Protein AF-A0A8J1JRG3-F1 (afdb_monomer_lite)

pLDDT: mean 83.7, std 11.76, range [31.86, 94.88]

InterPro domains:
  IPR057106 NXPE, C-terminal [PF24536] (123-170)

Sequence (175 aa):
MEQVCFFGYFDGTNETMECNVELAGSDICEYPDPQTGESWFCKKPKQIPCNAYKGHSSGPTRNVLTPEEASLLDTSVKEKPISSKVEAFMVLPPKNNNTDYRGICSSGLPIPEPSGFYYQDLWQSRVCRNRAFPTPPDVTDCLSGKVIYMFGDSTTHQWWDFLLSFIPRNENLGD

Foldseek 3Di:
DWFWWKWWDFPPDPDIWTKDLDDDDPQKAWDQDPPPRGIIITHHDPPGDSVRTDDMDIDDIDDPDDPVRVVCVDPVNPVDDDPDPPDDDDPDDPPDDDDPPFAADDPPWDQDVPQFDDDPNDTGGPRHDYDDDPALVSVCVVCPPHDDDFDDGVVSVVVVVVNPVRHDDPPPPDD

Structure (mmCIF, N/CA/C/O backbone):
data_AF-A0A8J1JRG3-F1
#
_entry.id   AF-A0A8J1JRG3-F1
#
loop_
_atom_site.group_PDB
_atom_site.id
_atom_site.type_symbol
_atom_site.label_atom_id
_atom_site.label_alt_id
_atom_site.label_comp_id
_atom_site.label_asym_id
_atom_site.label_entity_id
_atom_site.label_seq_id
_atom_site.pdbx_PDB_ins_code
_atom_site.Cartn_x
_atom_site.Cartn_y
_atom_site.Cartn_z
_atom_site.occupancy
_atom_site.B_iso_or_equiv
_atom_site.auth_seq_id
_atom_site.auth_comp_id
_atom_site.auth_asym_id
_atom_site.auth_atom_id
_atom_site.pdbx_PDB_model_num
ATOM 1 N N . MET A 1 1 ? 6.234 8.545 8.938 1.00 61.53 1 MET A N 1
ATOM 2 C CA . MET A 1 1 ? 5.728 7.167 8.822 1.00 61.53 1 MET A CA 1
ATOM 3 C C . MET A 1 1 ? 4.328 7.196 9.368 1.00 61.53 1 MET A C 1
ATOM 5 O O . MET A 1 1 ? 4.126 7.710 10.464 1.00 61.53 1 MET A O 1
ATOM 9 N N . GLU A 1 2 ? 3.377 6.751 8.563 1.00 69.94 2 GLU A N 1
ATOM 10 C CA . GLU A 1 2 ? 1.963 6.814 8.903 1.00 69.94 2 GLU A CA 1
ATOM 11 C C . GLU A 1 2 ? 1.479 5.430 9.313 1.00 69.94 2 GLU A C 1
ATOM 13 O O . GLU A 1 2 ? 1.733 4.438 8.625 1.00 69.94 2 GLU A O 1
ATOM 18 N N . GLN A 1 3 ? 0.802 5.367 10.454 1.00 75.50 3 GLN A N 1
ATOM 19 C CA . GLN A 1 3 ? 0.083 4.178 10.878 1.00 75.50 3 GLN A CA 1
ATOM 20 C C . GLN A 1 3 ? -1.407 4.412 10.657 1.00 75.50 3 GLN A C 1
ATOM 22 O O . GLN A 1 3 ? -1.953 5.425 11.099 1.00 75.50 3 GLN A O 1
ATOM 27 N N . VAL A 1 4 ? -2.061 3.466 9.986 1.00 76.06 4 VAL A N 1
ATOM 28 C CA . VAL A 1 4 ? -3.520 3.448 9.867 1.00 76.06 4 VAL A CA 1
ATOM 29 C C . VAL A 1 4 ? -4.094 3.035 11.219 1.00 76.06 4 VAL A C 1
ATOM 31 O O . VAL A 1 4 ? -3.739 1.985 11.756 1.00 76.06 4 VAL A O 1
ATOM 34 N N . CYS A 1 5 ? -4.962 3.868 11.787 1.00 80.50 5 CYS A N 1
ATOM 35 C CA . CYS A 1 5 ? -5.742 3.494 12.961 1.00 80.50 5 CYS A CA 1
ATOM 36 C C . CYS A 1 5 ? -7.037 2.820 12.525 1.00 80.50 5 CYS A C 1
ATOM 38 O O . CYS A 1 5 ? -7.607 3.203 11.510 1.00 80.50 5 CYS A O 1
ATOM 40 N N . PHE A 1 6 ? -7.545 1.879 13.315 1.00 88.44 6 PHE A N 1
ATOM 41 C CA . PHE A 1 6 ? -8.861 1.290 13.087 1.00 88.44 6 PHE A CA 1
ATOM 42 C C . PHE A 1 6 ? -9.803 1.631 14.235 1.00 88.44 6 PHE A C 1
ATOM 44 O O . PHE A 1 6 ? -9.386 1.732 15.393 1.00 88.44 6 PHE A O 1
ATOM 51 N N . PHE A 1 7 ? -11.082 1.799 13.912 1.00 90.94 7 PHE A N 1
ATOM 52 C CA . PHE A 1 7 ? -12.130 2.050 14.893 1.00 90.94 7 PHE A CA 1
ATOM 53 C C . PHE A 1 7 ? -13.215 0.986 14.822 1.00 90.94 7 PHE A C 1
ATOM 55 O O . PHE A 1 7 ? -13.728 0.682 13.749 1.00 90.94 7 PHE A O 1
ATOM 62 N N . GLY A 1 8 ? -13.563 0.434 15.979 1.00 92.06 8 GLY A N 1
ATOM 63 C CA . GLY A 1 8 ? -14.634 -0.530 16.173 1.00 92.06 8 GLY A CA 1
ATOM 64 C C . GLY A 1 8 ? -15.946 0.135 16.558 1.00 92.06 8 GLY A C 1
ATOM 65 O O . GLY A 1 8 ? -15.971 1.140 17.278 1.00 92.06 8 GLY A O 1
ATOM 66 N N . TYR A 1 9 ? -17.030 -0.486 16.109 1.00 93.94 9 TYR A N 1
ATOM 67 C CA . TYR A 1 9 ? -18.408 -0.081 16.347 1.00 93.94 9 TYR A CA 1
ATOM 68 C C . TYR A 1 9 ? -19.133 -1.151 17.155 1.00 93.94 9 TYR A C 1
ATOM 70 O O . TYR A 1 9 ? -18.941 -2.348 16.929 1.00 93.94 9 TYR A O 1
ATOM 78 N N . PHE A 1 10 ? -19.982 -0.708 18.077 1.00 94.12 10 PHE A N 1
ATOM 79 C CA . PHE A 1 10 ? -20.672 -1.576 19.022 1.00 94.12 10 PHE A CA 1
ATOM 80 C C . PHE A 1 10 ? -22.155 -1.215 19.073 1.00 94.12 10 PHE A C 1
ATOM 82 O O . PHE A 1 10 ? -22.507 -0.038 19.147 1.00 94.12 10 PHE A O 1
ATOM 89 N N . ASP A 1 11 ? -23.027 -2.216 19.053 1.00 94.12 11 ASP A N 1
ATOM 90 C CA . ASP A 1 11 ? -24.464 -2.013 19.190 1.00 94.12 11 ASP A CA 1
ATOM 91 C C . ASP A 1 11 ? -24.809 -1.454 20.580 1.00 94.12 11 ASP A C 1
ATOM 93 O O . ASP A 1 11 ? -24.248 -1.847 21.605 1.00 94.12 11 ASP A O 1
ATOM 97 N N . GLY A 1 12 ? -25.757 -0.514 20.618 1.00 90.31 12 GLY A N 1
ATOM 98 C CA . GLY A 1 12 ? -26.196 0.138 21.856 1.00 90.31 12 GLY A CA 1
ATOM 99 C C . GLY A 1 12 ? -25.360 1.349 22.284 1.00 90.31 12 GLY A C 1
ATOM 100 O O . GLY A 1 12 ? -25.649 1.934 23.327 1.00 90.31 12 GLY A O 1
ATOM 101 N N . THR A 1 13 ? -24.368 1.769 21.493 1.00 89.69 13 THR A N 1
ATOM 102 C CA . THR A 1 13 ? -23.628 3.019 21.712 1.00 89.69 13 THR A CA 1
ATOM 103 C C . THR A 1 13 ? -23.250 3.700 20.396 1.00 89.69 13 THR A C 1
ATOM 105 O O . THR A 1 13 ? -23.125 3.057 19.360 1.00 89.69 13 THR A O 1
ATOM 108 N N . ASN A 1 14 ? -23.040 5.016 20.455 1.00 88.50 14 ASN A N 1
ATOM 109 C CA . ASN A 1 14 ? -22.427 5.79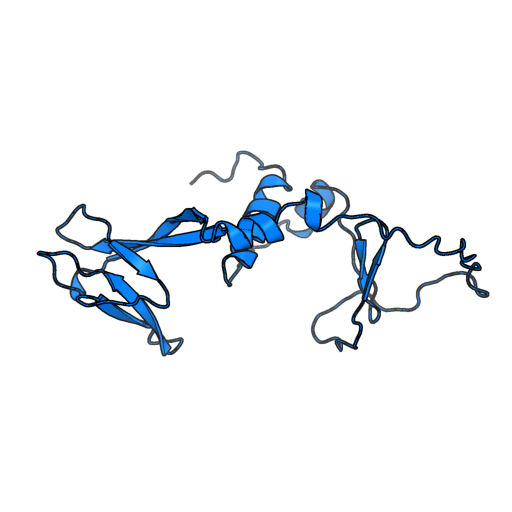0 19.370 1.00 88.50 14 ASN A CA 1
ATOM 110 C C . ASN A 1 14 ? -20.921 6.011 19.602 1.00 88.50 14 ASN A C 1
ATOM 112 O O . ASN A 1 14 ? -20.273 6.721 18.836 1.00 88.50 14 ASN A O 1
ATOM 116 N N . GLU A 1 15 ? -20.365 5.455 20.681 1.00 88.75 15 GLU A N 1
ATOM 117 C CA . GLU A 1 15 ? -18.932 5.505 20.951 1.00 88.75 15 GLU A CA 1
ATOM 118 C C . GLU A 1 15 ? -18.158 4.62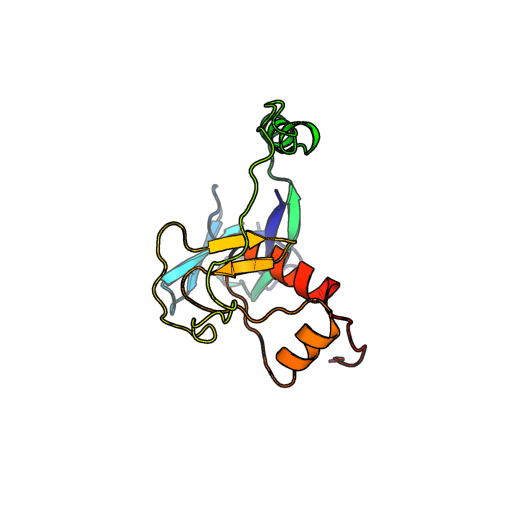8 19.959 1.00 88.75 15 GLU A C 1
ATOM 120 O O . GLU A 1 15 ? -18.502 3.470 19.718 1.00 88.75 15 GLU A O 1
ATOM 125 N N . THR A 1 16 ? -17.066 5.170 19.428 1.00 90.25 16 THR A N 1
ATOM 126 C CA . THR A 1 16 ? -16.099 4.438 18.605 1.00 90.25 16 THR A CA 1
ATOM 127 C C . THR A 1 16 ? -14.868 4.108 19.431 1.00 90.25 16 THR A C 1
ATOM 129 O O . THR A 1 16 ? -14.287 5.001 20.054 1.00 90.25 16 THR A O 1
ATOM 132 N N . MET A 1 17 ? -14.438 2.850 19.405 1.00 91.56 17 MET A N 1
ATOM 133 C CA . MET A 1 17 ? -13.263 2.402 20.156 1.00 91.56 17 MET A CA 1
ATOM 134 C C . MET A 1 17 ? -12.100 2.110 19.229 1.00 91.56 17 MET A C 1
ATOM 136 O O . MET A 1 17 ? -12.285 1.598 18.135 1.00 91.56 17 MET A O 1
ATOM 140 N N . GLU A 1 18 ? -10.890 2.419 19.674 1.00 90.81 18 GLU A N 1
ATOM 141 C CA . GLU A 1 18 ? -9.680 2.069 18.936 1.00 90.81 18 GLU A CA 1
ATOM 142 C C . GLU A 1 18 ? -9.504 0.549 18.881 1.00 90.81 18 GLU A C 1
ATOM 144 O O . GLU A 1 18 ? -9.630 -0.131 19.906 1.00 90.81 18 GLU A O 1
ATOM 149 N N . CYS A 1 19 ? -9.207 0.047 17.687 1.00 90.25 19 CYS A N 1
ATOM 150 C CA . CYS A 1 19 ? -8.942 -1.354 17.409 1.00 90.25 19 CYS A CA 1
ATOM 151 C C . CYS A 1 19 ? -7.626 -1.533 16.650 1.00 90.25 19 CYS A C 1
ATOM 153 O O . CYS A 1 19 ? -7.183 -0.620 15.949 1.00 90.25 19 CYS A O 1
ATOM 155 N N . ASN A 1 20 ? -7.006 -2.703 16.788 1.00 86.50 20 ASN A N 1
ATOM 156 C CA . ASN A 1 20 ? -5.805 -3.085 16.053 1.00 86.50 20 ASN A CA 1
ATOM 157 C C . ASN A 1 20 ? -5.548 -4.603 16.144 1.00 86.50 20 ASN A C 1
ATOM 159 O O . ASN A 1 20 ? -6.197 -5.299 16.926 1.00 86.50 20 ASN A O 1
ATOM 163 N N . VAL A 1 21 ? -4.557 -5.091 15.394 1.00 80.44 21 VAL A N 1
ATOM 164 C CA . VAL A 1 21 ? -4.039 -6.472 15.499 1.00 80.44 21 VAL A CA 1
ATOM 165 C C . VAL A 1 21 ? -3.317 -6.700 16.830 1.00 80.44 21 VAL A C 1
ATOM 167 O O . VAL A 1 21 ? -3.291 -7.810 17.343 1.00 80.44 21 VAL A O 1
ATOM 170 N N . GLU A 1 22 ? -2.762 -5.643 17.426 1.00 79.62 22 GLU A N 1
ATOM 171 C CA . GLU A 1 22 ? -2.171 -5.694 18.760 1.00 79.62 22 GLU A CA 1
ATOM 172 C C . GLU A 1 22 ? -2.490 -4.406 19.528 1.00 79.62 22 GLU A C 1
ATOM 174 O O . GLU A 1 22 ? -2.285 -3.293 19.036 1.00 79.62 22 GLU A O 1
ATOM 179 N N . LEU A 1 23 ? -3.015 -4.549 20.745 1.00 80.69 23 LEU A N 1
ATOM 180 C CA . LEU A 1 23 ? -3.282 -3.440 21.657 1.00 80.69 23 LEU A CA 1
ATOM 181 C C . LEU A 1 23 ? -2.749 -3.789 23.046 1.00 80.69 23 LEU A C 1
ATOM 183 O O . LEU A 1 23 ? -3.088 -4.825 23.608 1.00 80.69 23 LEU A O 1
ATOM 187 N N . ALA A 1 24 ? -1.948 -2.893 23.624 1.00 73.94 24 ALA A N 1
ATOM 188 C CA . ALA A 1 24 ? -1.484 -3.014 25.002 1.00 73.94 24 ALA A CA 1
ATOM 189 C C . ALA A 1 24 ? -2.443 -2.293 25.968 1.00 73.94 24 ALA A C 1
ATOM 191 O O . ALA A 1 24 ? -2.838 -1.151 25.714 1.00 73.94 24 ALA A O 1
ATOM 192 N N . GLY A 1 25 ? -2.791 -2.925 27.095 1.00 75.81 25 GLY A N 1
ATOM 193 C CA . GLY A 1 25 ? -3.585 -2.299 28.162 1.00 75.81 25 GLY A CA 1
ATOM 194 C C . GLY A 1 25 ? -4.524 -3.248 28.912 1.00 75.81 25 GLY A C 1
ATOM 195 O O . GLY A 1 25 ? -4.532 -4.454 28.684 1.00 75.81 25 GLY A O 1
ATOM 196 N N . SER A 1 26 ? -5.319 -2.679 29.823 1.00 75.94 26 SER A N 1
ATOM 197 C CA . SER A 1 26 ? -6.465 -3.333 30.469 1.00 75.94 26 SER A CA 1
ATOM 198 C C . SER A 1 26 ? -7.764 -3.019 29.713 1.00 75.94 26 SER A C 1
ATOM 200 O O . SER A 1 26 ? -7.828 -2.024 28.995 1.00 75.94 26 SER A O 1
ATOM 202 N N . ASP A 1 27 ? -8.807 -3.837 29.894 1.00 89.31 27 ASP A N 1
ATOM 203 C CA . ASP A 1 27 ? -10.131 -3.663 29.265 1.00 89.31 27 ASP A CA 1
ATOM 204 C C . ASP A 1 27 ? -10.120 -3.715 27.726 1.00 89.31 27 ASP A C 1
ATOM 206 O O . ASP A 1 27 ? -10.607 -2.819 27.033 1.00 89.31 27 ASP A O 1
ATOM 210 N N . ILE A 1 28 ? -9.579 -4.809 27.188 1.00 93.12 28 ILE A N 1
ATOM 211 C CA . ILE A 1 28 ? -9.550 -5.101 25.753 1.00 93.12 28 ILE A CA 1
ATOM 212 C C . ILE A 1 28 ? -10.524 -6.241 25.450 1.00 93.12 28 ILE A C 1
ATOM 214 O O . ILE A 1 28 ? -10.619 -7.219 26.191 1.00 93.12 28 ILE A O 1
ATOM 218 N N . CYS A 1 29 ? -11.260 -6.091 24.358 1.00 93.00 29 CYS A N 1
ATOM 219 C CA . CYS A 1 29 ? -12.056 -7.139 23.748 1.00 93.00 29 CYS A CA 1
ATOM 220 C C . CYS A 1 29 ? -11.244 -7.820 22.645 1.00 93.00 29 CYS A C 1
ATOM 222 O O . CYS A 1 29 ? -10.672 -7.129 21.802 1.00 93.00 29 CYS A O 1
ATOM 224 N N . GLU A 1 30 ? -11.240 -9.149 22.640 1.00 93.88 30 GLU A N 1
ATOM 225 C CA . GLU A 1 30 ? -10.588 -9.977 21.626 1.00 93.88 30 GLU A CA 1
ATOM 226 C C . GLU A 1 30 ? -11.639 -10.663 20.746 1.00 93.88 30 GLU A C 1
ATOM 228 O O . GLU A 1 30 ? -12.619 -11.218 21.251 1.00 93.88 30 GLU A O 1
ATOM 233 N N . TYR A 1 31 ? -11.418 -10.624 19.434 1.00 92.12 31 TYR A N 1
ATOM 234 C CA . TYR A 1 31 ? -12.270 -11.222 18.412 1.00 92.12 31 TYR A CA 1
ATOM 235 C C . TYR A 1 31 ? -11.412 -12.113 17.509 1.00 92.12 31 TYR A C 1
ATOM 237 O O . TYR A 1 31 ? -10.820 -11.613 16.551 1.00 92.12 31 TYR A O 1
ATOM 245 N N . PRO A 1 32 ? -11.307 -13.414 17.817 1.00 91.12 32 PRO A N 1
ATOM 246 C CA . PRO A 1 32 ? -10.567 -14.347 16.982 1.00 91.12 32 PRO A CA 1
ATOM 247 C C . PRO A 1 32 ? -11.318 -14.598 15.672 1.00 91.12 32 PRO A C 1
ATOM 249 O O . PRO A 1 32 ? -12.518 -14.887 15.685 1.00 91.12 32 PRO A O 1
ATOM 252 N N . ASP A 1 33 ? -10.610 -14.523 14.550 1.00 87.25 33 ASP A N 1
ATOM 253 C CA . ASP A 1 33 ? -11.090 -14.964 13.247 1.00 87.25 33 ASP A CA 1
ATOM 254 C C . ASP A 1 33 ? -11.000 -16.501 13.176 1.00 87.25 33 ASP A C 1
ATOM 256 O O . ASP A 1 33 ? -9.900 -17.065 13.203 1.00 87.25 33 ASP A O 1
ATOM 260 N N . PRO A 1 34 ? -12.134 -17.220 13.064 1.00 89.12 34 PRO A N 1
ATOM 261 C CA . PRO A 1 34 ? -12.131 -18.679 13.014 1.00 89.12 34 PRO A CA 1
ATOM 262 C C . PRO A 1 34 ? -11.430 -19.270 11.782 1.00 89.12 34 PRO A C 1
ATOM 264 O O . PRO A 1 34 ? -11.109 -20.458 11.793 1.00 89.12 34 PRO A O 1
ATOM 267 N N . GLN A 1 35 ? -11.253 -18.498 10.706 1.00 88.94 35 GLN A N 1
ATOM 268 C CA . GLN A 1 35 ? -10.654 -18.967 9.456 1.00 88.94 35 GLN A CA 1
ATOM 269 C C . GLN A 1 35 ? -9.139 -18.800 9.437 1.00 88.94 35 GLN A C 1
ATOM 271 O O . GLN A 1 35 ? -8.435 -19.721 9.024 1.00 88.94 35 GLN A O 1
ATOM 276 N N . THR A 1 36 ? -8.639 -17.639 9.863 1.00 88.12 36 THR A N 1
ATOM 277 C CA . THR A 1 36 ? -7.198 -17.342 9.836 1.00 88.12 36 THR A CA 1
ATOM 278 C C . THR A 1 36 ? -6.505 -17.708 11.147 1.00 88.12 36 THR A C 1
ATOM 280 O O . THR A 1 36 ? -5.303 -17.964 11.150 1.00 88.12 36 THR A O 1
ATOM 283 N N . GLY A 1 37 ? -7.254 -17.774 12.254 1.00 87.12 37 GLY A N 1
ATOM 284 C CA . GLY A 1 37 ? -6.709 -17.910 13.605 1.00 87.12 37 GLY A CA 1
ATOM 285 C C . GLY A 1 37 ? -6.095 -16.617 14.147 1.00 87.12 37 GLY A C 1
ATOM 286 O O . GLY A 1 37 ? -5.540 -16.629 15.245 1.00 87.12 37 GLY A O 1
ATOM 287 N N . GLU A 1 38 ? -6.175 -15.516 13.399 1.00 86.75 38 GLU A N 1
ATOM 288 C CA . GLU A 1 38 ? -5.713 -14.201 13.837 1.00 86.75 38 GLU A CA 1
ATOM 289 C C . GLU A 1 38 ? -6.750 -13.560 14.762 1.00 86.75 38 GLU A C 1
ATOM 291 O O . GLU A 1 38 ? -7.953 -13.694 14.551 1.00 86.75 38 GLU A O 1
ATOM 296 N N . SER A 1 39 ? -6.292 -12.840 15.784 1.00 90.00 39 SER A N 1
ATOM 297 C CA . SER A 1 39 ? -7.176 -12.125 16.706 1.00 90.00 39 SER A CA 1
ATOM 298 C C . SER A 1 39 ? -7.182 -10.633 16.414 1.00 90.00 39 SER A C 1
ATOM 300 O O . SER A 1 39 ? -6.136 -10.000 16.278 1.00 90.00 39 SER A O 1
ATOM 302 N N . TRP A 1 40 ? -8.381 -10.060 16.366 1.00 89.81 40 TRP A N 1
ATOM 303 C CA . TRP A 1 40 ? -8.586 -8.620 16.321 1.00 89.81 40 TRP A CA 1
ATOM 304 C C . TRP A 1 40 ? -8.891 -8.087 17.716 1.00 89.81 40 TRP A C 1
ATOM 306 O O . TRP A 1 40 ? -9.700 -8.664 18.445 1.00 89.81 40 TRP A O 1
ATOM 316 N N . PHE A 1 41 ? -8.294 -6.960 18.087 1.00 93.19 41 PHE A N 1
ATOM 317 C CA . PHE A 1 41 ? -8.440 -6.396 19.423 1.00 93.19 41 PHE A CA 1
ATOM 318 C C . PHE A 1 41 ? -9.065 -5.013 19.360 1.00 93.19 41 PHE A C 1
ATOM 320 O O . PHE A 1 41 ? -8.710 -4.198 18.513 1.00 93.19 41 PHE A O 1
ATOM 327 N N . CYS A 1 42 ? -9.963 -4.716 20.295 1.00 93.56 42 CYS A N 1
ATOM 328 C CA . CYS A 1 42 ? -10.554 -3.390 20.458 1.00 93.56 42 CYS A CA 1
ATOM 329 C C . CYS A 1 42 ? -10.593 -2.984 21.926 1.00 93.56 42 CYS A C 1
ATOM 331 O O . CYS A 1 42 ? -10.872 -3.812 22.793 1.00 93.56 42 CYS A O 1
ATOM 333 N N . LYS A 1 43 ? -10.410 -1.694 22.217 1.00 93.31 43 LYS A N 1
ATOM 334 C CA . LYS A 1 43 ? -10.713 -1.158 23.552 1.00 93.31 43 LYS A CA 1
ATOM 335 C C . LYS A 1 43 ? -12.188 -1.397 23.884 1.00 93.31 43 LYS A C 1
ATOM 337 O O . LYS A 1 43 ? -13.061 -1.209 23.037 1.00 93.31 43 LYS A O 1
ATOM 342 N N . LYS A 1 44 ? -12.469 -1.818 25.115 1.00 91.94 44 LYS A N 1
ATOM 343 C CA . LYS A 1 44 ? -13.831 -2.091 25.574 1.00 91.94 44 LYS A CA 1
ATOM 344 C C . LYS A 1 44 ? -14.568 -0.780 25.894 1.00 91.94 44 LYS A C 1
ATOM 346 O O . LYS A 1 44 ? -14.058 0.018 26.685 1.00 91.94 44 LYS A O 1
ATOM 351 N N . PRO A 1 45 ? -15.786 -0.562 25.366 1.00 91.44 45 PRO A N 1
ATOM 352 C CA . PRO A 1 45 ? -16.623 0.549 25.805 1.00 91.44 45 PRO A CA 1
ATOM 353 C C . PRO A 1 45 ? -17.012 0.427 27.281 1.00 91.44 45 PRO A C 1
ATOM 355 O O . PRO A 1 45 ? -17.272 -0.666 27.782 1.00 91.44 45 PRO A O 1
ATOM 358 N N . LYS A 1 46 ? -17.128 1.558 27.988 1.00 88.56 46 LYS A N 1
ATOM 359 C CA . LYS A 1 46 ? -17.333 1.563 29.452 1.00 88.56 46 LYS A CA 1
ATOM 360 C C . LYS A 1 46 ? -18.587 0.814 29.907 1.00 88.56 46 LYS A C 1
ATOM 362 O O . LYS A 1 46 ? -18.589 0.234 30.988 1.00 88.56 46 LYS A O 1
ATOM 367 N N . GLN A 1 47 ? -19.657 0.871 29.117 1.00 88.44 47 GLN A N 1
ATOM 368 C CA . GLN A 1 47 ? -20.982 0.374 29.508 1.00 88.44 47 GLN A CA 1
ATOM 369 C C . GLN A 1 47 ? -21.505 -0.748 28.607 1.00 88.44 47 GLN A C 1
ATOM 371 O O . GLN A 1 47 ? -22.563 -1.304 28.887 1.00 88.44 47 GLN A O 1
ATOM 376 N N . ILE A 1 48 ? -20.778 -1.094 27.542 1.00 93.19 48 ILE A N 1
ATOM 377 C CA . ILE A 1 48 ? -21.226 -2.058 26.536 1.00 93.19 48 ILE A CA 1
ATOM 378 C C . ILE A 1 48 ? -20.334 -3.307 26.593 1.00 93.19 48 ILE A C 1
ATOM 380 O O . ILE A 1 48 ? -19.108 -3.188 26.675 1.00 93.19 48 ILE A O 1
ATOM 384 N N . PRO A 1 49 ? -20.916 -4.519 26.587 1.00 93.81 49 PRO A N 1
ATOM 385 C CA . PRO A 1 49 ? -20.141 -5.754 26.553 1.00 93.81 49 PRO A CA 1
ATOM 386 C C . PRO A 1 49 ? -19.469 -5.974 25.187 1.00 93.81 49 PRO A C 1
ATOM 388 O O . PRO A 1 49 ? -19.959 -5.528 24.154 1.00 93.81 49 PRO A O 1
ATOM 391 N N . CYS A 1 50 ? -18.361 -6.722 25.170 1.00 93.69 50 CYS A N 1
ATOM 392 C CA . CYS A 1 50 ? -17.594 -6.996 23.947 1.00 93.69 50 CYS A CA 1
ATOM 393 C C . CYS A 1 50 ? -18.410 -7.711 22.857 1.00 93.69 50 CYS A C 1
ATOM 395 O O . CYS A 1 50 ? -18.207 -7.484 21.674 1.00 93.69 50 CYS A O 1
ATOM 397 N N . ASN A 1 51 ? -19.380 -8.547 23.232 1.00 94.19 51 ASN A N 1
ATOM 398 C CA . ASN A 1 51 ? -20.218 -9.259 22.263 1.00 94.19 51 ASN A CA 1
ATOM 399 C C . ASN A 1 51 ? -21.179 -8.350 21.474 1.00 94.19 51 ASN A C 1
ATOM 401 O O . ASN A 1 51 ? -21.800 -8.828 20.533 1.00 94.19 51 ASN A O 1
ATOM 405 N N . ALA A 1 52 ? -21.300 -7.067 21.832 1.00 94.88 52 ALA A N 1
ATOM 406 C CA . ALA A 1 52 ? -22.036 -6.081 21.044 1.00 94.88 52 ALA A CA 1
ATOM 407 C C . ALA A 1 52 ? -21.242 -5.583 19.823 1.00 94.88 52 ALA A C 1
ATOM 409 O O . ALA A 1 52 ? -21.686 -4.670 19.134 1.00 94.88 52 ALA A O 1
ATOM 410 N N . TYR A 1 53 ? -20.047 -6.119 19.578 1.00 93.31 53 TYR A N 1
ATOM 411 C CA . TYR A 1 53 ? -19.225 -5.757 18.435 1.00 93.31 53 TYR A CA 1
ATOM 412 C C . TYR A 1 53 ? -19.948 -5.984 17.106 1.00 93.31 53 TYR A C 1
ATOM 414 O O . TYR A 1 53 ? -20.421 -7.081 16.815 1.00 93.31 53 TYR A O 1
ATOM 422 N N . LYS A 1 54 ? -19.985 -4.938 16.283 1.00 93.62 54 LYS A N 1
ATOM 423 C CA . LYS A 1 54 ? -20.629 -4.943 14.967 1.00 93.62 54 LYS A CA 1
ATOM 424 C C . LYS A 1 54 ? -19.623 -5.044 13.824 1.00 93.62 54 LYS A C 1
ATOM 426 O O . LYS A 1 54 ? -19.948 -5.546 12.752 1.00 93.62 54 LYS A O 1
ATOM 431 N N . GLY A 1 55 ? -18.420 -4.525 14.034 1.00 90.31 55 GLY A N 1
ATOM 432 C CA . GLY A 1 55 ? -17.388 -4.441 13.010 1.00 90.31 55 GLY A CA 1
ATOM 433 C C . GLY A 1 55 ? -16.425 -3.294 13.274 1.00 90.31 55 GLY A C 1
ATOM 434 O O . GLY A 1 55 ? -16.480 -2.635 14.314 1.00 90.31 55 GLY A O 1
ATOM 435 N N . HIS A 1 56 ? -15.543 -3.046 12.315 1.00 90.88 56 HIS A N 1
ATOM 436 C CA . HIS A 1 56 ? -14.575 -1.961 12.360 1.00 90.88 56 HIS A CA 1
ATOM 437 C C . HIS A 1 56 ? -14.417 -1.315 10.983 1.00 90.88 56 HIS A C 1
ATOM 439 O O . HIS A 1 56 ? -14.840 -1.868 9.970 1.00 90.88 56 HIS A O 1
ATOM 445 N N . SER A 1 57 ? -13.800 -0.143 10.950 1.00 87.06 57 SER A N 1
ATOM 446 C CA . SER A 1 57 ? -13.366 0.521 9.723 1.00 87.06 57 SER A CA 1
ATOM 447 C C . SER A 1 57 ? -12.004 1.180 9.931 1.00 87.06 57 SER A C 1
ATOM 449 O O . SER A 1 57 ? -11.532 1.326 11.068 1.00 87.06 57 SER A O 1
ATOM 451 N N . SER A 1 58 ? -11.362 1.568 8.830 1.00 83.25 58 SER A N 1
ATOM 452 C CA . SER A 1 58 ? -10.187 2.426 8.891 1.00 83.25 58 SER A CA 1
ATOM 453 C C . SER A 1 58 ? -10.571 3.823 9.389 1.00 83.25 58 SER A C 1
ATOM 455 O O . SER A 1 58 ? -11.578 4.417 9.004 1.00 83.25 58 SER A O 1
ATOM 457 N N . GLY A 1 59 ? -9.748 4.337 10.290 1.00 78.69 59 GLY A N 1
ATOM 458 C CA . GLY A 1 59 ? -9.758 5.703 10.784 1.00 78.69 59 GLY A CA 1
ATOM 459 C C . GLY A 1 59 ? -8.658 6.549 10.129 1.00 78.69 59 GLY A C 1
ATOM 460 O O . GLY A 1 59 ? -8.073 6.152 9.121 1.00 78.69 59 GLY A O 1
ATOM 461 N N . PRO A 1 60 ? -8.351 7.728 10.697 1.00 75.50 60 PRO A N 1
ATOM 462 C CA . PRO A 1 60 ? -7.303 8.596 10.191 1.00 75.50 60 PRO A CA 1
ATOM 463 C C . PRO A 1 60 ? -5.925 7.968 10.406 1.00 75.50 60 PRO A C 1
ATOM 465 O O . PRO A 1 60 ? -5.711 7.196 11.349 1.00 75.50 60 PRO A O 1
ATOM 468 N N . THR A 1 61 ? -4.972 8.355 9.563 1.00 76.81 61 THR A N 1
ATOM 469 C CA . THR A 1 61 ? -3.567 8.037 9.790 1.00 76.81 61 THR A CA 1
ATOM 470 C C . THR A 1 61 ? -3.015 8.867 10.946 1.00 76.81 61 THR A C 1
ATOM 472 O O . THR A 1 61 ? -3.388 10.025 11.161 1.00 76.81 61 THR A O 1
ATOM 475 N N . ARG A 1 62 ? -2.129 8.264 11.739 1.00 76.88 62 A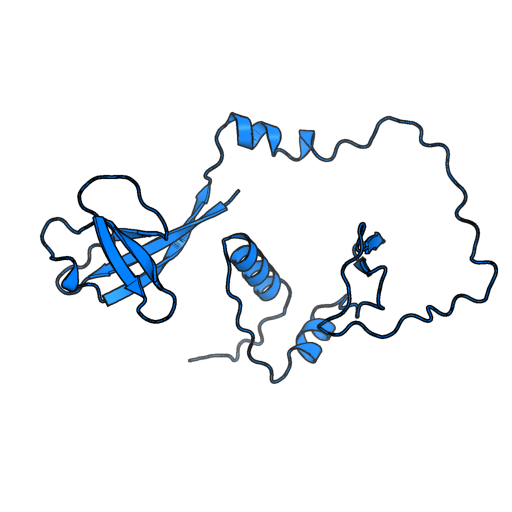RG A N 1
ATOM 476 C CA . ARG A 1 62 ? -1.370 8.960 12.783 1.00 76.88 62 ARG A CA 1
ATOM 477 C C . ARG A 1 62 ? 0.110 8.924 12.447 1.00 76.88 62 ARG A C 1
ATOM 479 O O . ARG A 1 62 ? 0.629 7.903 11.992 1.00 76.88 62 ARG A O 1
ATOM 486 N N . ASN A 1 63 ? 0.790 10.039 12.703 1.00 80.00 63 ASN A N 1
ATOM 487 C CA . ASN A 1 63 ? 2.242 10.063 12.679 1.00 80.00 63 ASN A CA 1
ATOM 488 C C . ASN A 1 63 ? 2.752 9.419 13.968 1.00 80.00 63 ASN A C 1
ATOM 490 O O . ASN A 1 63 ? 2.463 9.903 15.062 1.00 80.00 63 ASN A O 1
ATOM 494 N N . VAL A 1 64 ? 3.473 8.315 13.817 1.00 81.69 64 VAL A N 1
ATOM 495 C CA . VAL A 1 64 ? 3.998 7.520 14.935 1.00 81.69 64 VAL A CA 1
ATOM 496 C C . VAL A 1 64 ? 5.486 7.736 15.165 1.00 81.69 64 VAL A C 1
ATOM 498 O O . VAL A 1 64 ? 6.057 7.113 16.051 1.00 81.69 64 VAL A O 1
ATOM 501 N N . LEU A 1 65 ? 6.105 8.619 14.379 1.00 85.50 65 LEU A N 1
ATOM 502 C CA . LEU A 1 65 ? 7.524 8.907 14.508 1.00 85.50 65 LEU A CA 1
ATOM 503 C C . LEU A 1 65 ? 7.814 9.686 15.786 1.00 85.50 65 LEU A C 1
ATOM 505 O O . LEU A 1 65 ? 7.164 10.698 16.072 1.00 85.50 65 LEU A O 1
ATOM 509 N N . THR A 1 66 ? 8.858 9.273 16.498 1.00 89.31 66 THR A N 1
ATOM 510 C CA . THR A 1 66 ? 9.476 10.126 17.513 1.00 89.31 66 THR A CA 1
ATOM 511 C C . THR A 1 66 ? 10.144 11.341 16.856 1.00 89.31 66 THR A C 1
ATOM 513 O O . THR A 1 66 ? 10.436 11.321 15.654 1.00 89.31 66 THR A O 1
ATOM 516 N N . PRO A 1 67 ? 10.421 12.422 17.607 1.00 89.50 67 PRO A N 1
ATOM 517 C CA . PRO A 1 67 ? 11.180 13.556 17.079 1.00 89.50 67 PRO A CA 1
ATOM 518 C C . PRO A 1 67 ? 12.540 13.149 16.491 1.00 89.50 67 PRO A C 1
ATOM 520 O O . PRO A 1 67 ? 12.949 13.669 15.451 1.00 89.50 67 PRO A O 1
ATOM 523 N N . GLU A 1 68 ? 13.227 12.192 17.116 1.00 89.38 68 GLU A N 1
ATOM 524 C CA . GLU A 1 68 ? 14.514 11.670 16.653 1.00 89.38 68 GLU A CA 1
ATOM 525 C C . GLU A 1 68 ? 14.361 10.886 15.345 1.00 89.38 68 GLU A C 1
ATOM 527 O O . GLU A 1 68 ? 15.110 11.114 14.393 1.00 89.38 68 GLU A O 1
ATOM 532 N N . GLU A 1 69 ? 13.366 10.001 15.261 1.00 88.31 69 GLU A N 1
ATOM 533 C CA . GLU A 1 69 ? 13.069 9.256 14.037 1.00 88.31 69 GLU A CA 1
ATOM 534 C C . GLU A 1 69 ? 12.659 10.199 12.908 1.00 88.31 69 GLU A C 1
ATOM 536 O O . GLU A 1 69 ? 13.133 10.057 11.785 1.00 88.31 69 GLU A O 1
ATOM 541 N N . ALA A 1 70 ? 11.833 11.206 13.195 1.00 87.56 70 ALA A N 1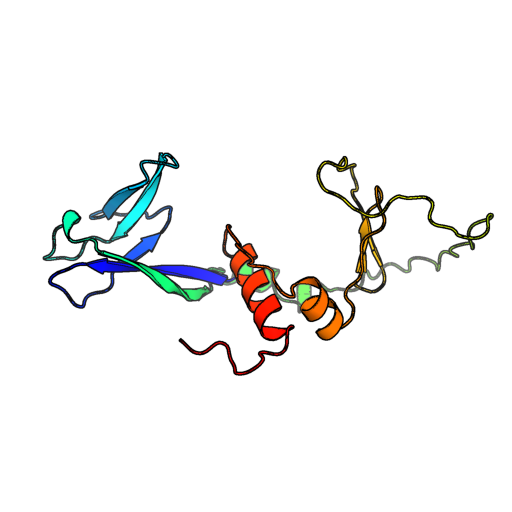
ATOM 542 C CA . ALA A 1 70 ? 11.464 12.226 12.223 1.00 87.56 70 ALA A CA 1
ATOM 543 C C . ALA A 1 70 ? 12.700 12.964 11.686 1.00 87.56 70 ALA A C 1
ATOM 545 O O . ALA A 1 70 ? 12.809 13.150 10.475 1.00 87.56 70 ALA A O 1
ATOM 546 N N . SER A 1 71 ? 13.666 13.299 12.549 1.00 87.31 71 SER A N 1
ATOM 547 C CA . SER A 1 71 ? 14.926 13.930 12.137 1.00 87.31 71 SER A CA 1
ATOM 548 C C . SER A 1 71 ? 15.790 13.025 11.254 1.00 87.31 71 SER A C 1
ATOM 550 O O . SER A 1 71 ? 16.397 13.513 10.302 1.00 87.31 71 SER A O 1
ATOM 552 N N . LEU A 1 72 ? 15.838 11.720 11.529 1.00 84.88 72 LEU A N 1
ATOM 553 C CA . LEU A 1 72 ? 16.530 10.751 10.670 1.00 84.88 72 LEU A CA 1
ATOM 554 C C . LEU A 1 72 ? 15.801 10.533 9.346 1.00 84.88 72 LEU A C 1
ATOM 556 O O . LEU A 1 72 ? 16.421 10.181 8.337 1.00 84.88 72 LEU A O 1
ATOM 560 N N . LEU A 1 73 ? 14.476 10.694 9.353 1.00 83.19 73 LEU A N 1
ATOM 561 C CA . LEU A 1 73 ? 13.650 10.459 8.187 1.00 83.19 73 LEU A CA 1
ATOM 562 C C . LEU A 1 73 ? 13.503 11.672 7.264 1.00 83.19 73 LEU A C 1
ATOM 564 O O . LEU A 1 73 ? 12.973 11.498 6.164 1.00 83.19 73 LEU A O 1
ATOM 568 N N . ASP A 1 74 ? 14.029 12.823 7.672 1.00 83.75 74 ASP A N 1
ATOM 569 C CA . ASP A 1 74 ? 14.045 14.072 6.921 1.00 83.75 74 ASP A CA 1
ATOM 570 C C . ASP A 1 74 ? 14.858 13.955 5.615 1.00 83.75 74 ASP A C 1
ATOM 572 O O . ASP A 1 74 ? 15.980 13.429 5.573 1.00 83.75 74 ASP A O 1
ATOM 576 N N . THR A 1 75 ? 14.290 14.459 4.518 1.00 72.69 75 THR A N 1
ATOM 577 C CA . THR A 1 75 ? 14.894 14.411 3.177 1.00 72.69 75 THR A CA 1
ATOM 578 C C . THR A 1 75 ? 16.230 15.149 3.104 1.00 72.69 75 THR A C 1
ATOM 580 O O . THR A 1 75 ? 17.110 14.736 2.349 1.00 72.69 75 THR A O 1
ATOM 583 N N . SER A 1 76 ? 16.444 16.176 3.936 1.00 76.81 76 SER A N 1
ATOM 584 C CA . SER A 1 76 ? 17.723 16.896 4.033 1.00 76.81 76 SER A CA 1
ATOM 585 C C . SER A 1 76 ? 18.879 16.020 4.533 1.00 76.81 76 SER A C 1
ATOM 587 O O . SER A 1 76 ? 20.049 16.378 4.351 1.00 76.81 76 SER A O 1
ATOM 589 N N . VAL A 1 77 ? 18.578 14.867 5.139 1.00 75.38 77 VAL A N 1
ATOM 590 C CA . VAL A 1 77 ? 19.562 13.923 5.680 1.00 75.38 77 VAL A CA 1
ATOM 591 C C . VAL A 1 77 ? 19.757 12.708 4.765 1.00 75.38 77 VAL A C 1
ATOM 593 O O . VAL A 1 77 ? 20.891 12.252 4.615 1.00 75.38 77 VAL A O 1
ATOM 596 N N . LYS A 1 78 ? 18.693 12.206 4.127 1.00 69.69 78 LYS A N 1
ATOM 597 C CA . LYS A 1 78 ? 18.700 10.933 3.375 1.00 69.69 78 LYS A CA 1
ATOM 598 C C . LYS A 1 78 ? 19.156 11.014 1.925 1.00 69.69 78 LYS A C 1
ATOM 600 O O . LYS A 1 78 ? 19.815 10.097 1.449 1.00 69.69 78 LYS A O 1
ATOM 605 N N . GLU A 1 79 ? 18.814 12.084 1.218 1.00 72.38 79 GLU A N 1
ATOM 606 C CA . GLU A 1 79 ? 19.089 12.214 -0.221 1.00 72.38 79 GLU A CA 1
ATOM 607 C C . GLU A 1 79 ? 20.362 13.017 -0.473 1.00 72.38 79 GLU A C 1
ATOM 609 O O . GLU A 1 79 ? 20.474 13.789 -1.426 1.00 72.38 79 GLU A O 1
ATOM 614 N N . LYS A 1 80 ? 21.351 12.867 0.414 1.00 74.19 80 LYS A N 1
ATOM 615 C CA . LYS A 1 80 ? 22.621 13.552 0.225 1.00 74.19 80 LYS A CA 1
ATOM 616 C C . LYS A 1 80 ? 23.354 12.904 -0.945 1.00 74.19 80 LYS A C 1
ATOM 618 O O . LYS A 1 80 ? 23.672 11.715 -0.867 1.00 74.19 80 LYS A O 1
ATOM 623 N N . PRO A 1 81 ? 23.659 13.663 -2.014 1.00 73.00 81 PRO A N 1
ATOM 624 C CA . PRO A 1 81 ? 24.485 13.142 -3.085 1.00 73.00 81 PRO A CA 1
ATOM 625 C C . PRO A 1 81 ? 25.808 12.686 -2.478 1.00 73.00 81 PRO A C 1
ATOM 627 O O . PRO A 1 81 ? 26.423 13.393 -1.673 1.00 73.00 81 PRO A O 1
ATOM 630 N N . ILE A 1 82 ? 26.231 11.477 -2.837 1.00 74.00 82 ILE A N 1
ATOM 631 C CA . ILE A 1 82 ? 27.499 10.936 -2.365 1.00 74.00 82 ILE A CA 1
ATOM 632 C C . ILE A 1 82 ? 28.590 11.883 -2.872 1.00 74.00 82 ILE A C 1
ATOM 634 O O . ILE A 1 82 ? 28.821 11.993 -4.072 1.00 74.00 82 ILE A O 1
ATOM 638 N N . SER A 1 83 ? 29.268 12.575 -1.952 1.00 68.75 83 SER A N 1
ATOM 639 C CA . SER A 1 83 ? 30.312 13.562 -2.273 1.00 68.75 83 SER A CA 1
ATOM 640 C C . SER A 1 83 ? 31.562 12.939 -2.917 1.00 68.75 83 SER A C 1
ATOM 642 O O . SER A 1 83 ? 32.532 13.647 -3.201 1.00 68.75 83 SER A O 1
ATOM 644 N N . SER A 1 84 ? 31.583 11.621 -3.130 1.00 66.81 84 SER A N 1
ATOM 645 C CA . SER A 1 84 ? 32.656 10.971 -3.862 1.00 66.81 84 SER A CA 1
ATOM 646 C C . SER A 1 84 ? 32.595 11.406 -5.319 1.00 66.81 84 SER A C 1
ATOM 648 O O . SER A 1 84 ? 31.579 11.221 -5.989 1.00 66.81 84 SER A O 1
ATOM 650 N N . LYS A 1 85 ? 33.718 11.910 -5.831 1.00 66.94 85 LYS A N 1
ATOM 651 C CA . LYS A 1 85 ? 33.980 11.934 -7.267 1.00 66.94 85 LYS A CA 1
ATOM 652 C C . LYS A 1 85 ? 34.078 10.483 -7.738 1.00 66.94 85 LYS A C 1
ATOM 654 O O . LYS A 1 85 ? 35.170 9.932 -7.813 1.00 66.94 85 LYS A O 1
ATOM 659 N N . VAL A 1 86 ? 32.937 9.840 -7.973 1.00 69.38 86 VAL A N 1
ATOM 660 C CA . VAL A 1 86 ? 32.911 8.612 -8.760 1.00 69.38 86 VAL A CA 1
ATOM 661 C C . VAL A 1 86 ? 33.362 9.048 -10.144 1.00 69.38 86 VAL A C 1
ATOM 663 O O . VAL A 1 86 ? 32.694 9.863 -10.782 1.00 69.38 86 VAL A O 1
ATOM 666 N N . GLU A 1 87 ? 34.548 8.609 -10.558 1.00 75.56 87 GLU A N 1
ATOM 667 C CA . GLU A 1 87 ? 35.007 8.857 -11.919 1.00 75.56 87 GLU A CA 1
ATOM 668 C C . GLU A 1 87 ? 33.936 8.355 -12.887 1.00 75.56 87 GLU A C 1
ATOM 670 O O . GLU A 1 87 ? 33.324 7.307 -12.663 1.00 75.56 87 GLU A O 1
ATOM 675 N N . ALA A 1 88 ? 33.670 9.133 -13.936 1.00 73.50 88 ALA A N 1
ATOM 676 C CA . ALA A 1 88 ? 32.687 8.753 -14.933 1.00 73.50 88 ALA A CA 1
ATOM 677 C C . ALA A 1 88 ? 33.084 7.391 -15.514 1.00 73.50 88 ALA A C 1
ATOM 679 O O . ALA A 1 88 ? 34.082 7.274 -16.225 1.00 73.50 88 ALA A O 1
ATOM 680 N N . PHE A 1 89 ? 32.316 6.352 -15.196 1.00 74.38 89 PHE A N 1
ATOM 681 C CA . PHE A 1 89 ? 32.522 5.047 -15.794 1.00 74.38 89 PHE A CA 1
ATOM 682 C C . PHE A 1 89 ? 31.794 5.014 -17.135 1.00 74.38 89 PHE A C 1
ATOM 684 O O . PHE A 1 89 ? 30.618 5.360 -17.252 1.00 74.38 89 PHE A O 1
ATOM 691 N N . MET A 1 90 ? 32.514 4.614 -18.178 1.00 76.88 90 MET A N 1
ATOM 692 C CA . MET A 1 90 ? 31.934 4.448 -19.500 1.00 76.88 90 MET A CA 1
ATOM 693 C C . MET A 1 90 ? 31.194 3.112 -19.543 1.00 76.88 90 MET A C 1
ATOM 695 O O . MET A 1 90 ? 31.812 2.047 -19.523 1.00 76.88 90 MET A O 1
ATOM 699 N N . VAL A 1 91 ? 29.864 3.158 -19.612 1.00 73.62 91 VAL A N 1
ATOM 700 C CA . VAL A 1 91 ? 29.060 1.967 -19.901 1.00 73.62 91 VAL A CA 1
ATOM 701 C C . VAL A 1 91 ? 29.211 1.672 -21.389 1.00 73.62 91 VAL A C 1
ATOM 703 O O . VAL A 1 91 ? 28.639 2.362 -22.232 1.00 73.62 91 VAL A O 1
ATOM 706 N N . LEU A 1 92 ? 30.036 0.680 -21.720 1.00 75.44 92 LEU A N 1
ATOM 707 C CA . LEU A 1 92 ? 30.215 0.261 -23.104 1.00 75.44 92 LEU A CA 1
ATOM 708 C C . LEU A 1 92 ? 28.898 -0.321 -23.639 1.00 75.44 92 LEU A C 1
ATOM 710 O O . LEU A 1 92 ? 28.247 -1.095 -22.929 1.00 75.44 92 LEU A O 1
ATOM 714 N N . PRO A 1 93 ? 28.505 0.008 -24.883 1.00 68.19 93 PRO A N 1
ATOM 715 C CA . PRO A 1 93 ? 27.357 -0.630 -25.501 1.00 68.19 93 PRO A CA 1
ATOM 716 C C . PRO A 1 93 ? 27.574 -2.151 -25.544 1.00 68.19 93 PRO A C 1
ATOM 718 O O . PRO A 1 93 ? 28.709 -2.615 -25.715 1.00 68.19 93 PRO A O 1
ATOM 721 N N . PRO A 1 94 ? 26.508 -2.948 -25.370 1.00 67.12 94 PRO A N 1
ATOM 722 C CA . PRO A 1 94 ? 26.617 -4.397 -25.423 1.00 67.12 94 PRO A CA 1
ATOM 723 C C . PRO A 1 94 ? 27.225 -4.830 -26.763 1.00 67.12 94 PRO A C 1
ATOM 725 O O . PRO A 1 94 ? 26.836 -4.345 -27.822 1.00 67.12 94 PRO A O 1
ATOM 728 N N . LYS A 1 95 ? 28.188 -5.763 -26.717 1.00 68.19 95 LYS A N 1
ATOM 729 C CA . LYS A 1 95 ? 28.899 -6.272 -27.908 1.00 68.19 95 LYS A CA 1
ATOM 730 C C . LYS A 1 95 ? 27.980 -6.942 -28.941 1.00 68.19 95 LYS A C 1
ATOM 732 O O . LYS A 1 95 ? 28.383 -7.092 -30.087 1.00 68.19 95 LYS A O 1
ATOM 737 N N . ASN A 1 96 ? 26.773 -7.339 -28.536 1.00 63.91 96 ASN A N 1
ATOM 738 C CA . ASN A 1 96 ? 25.753 -7.930 -29.394 1.00 63.91 96 ASN A CA 1
ATOM 739 C C . ASN A 1 96 ? 24.539 -7.002 -29.470 1.00 63.91 96 ASN A C 1
ATOM 741 O O . ASN A 1 96 ? 24.154 -6.421 -28.455 1.00 63.91 96 ASN A O 1
ATOM 745 N N . ASN A 1 97 ? 23.920 -6.917 -30.655 1.00 61.56 97 ASN A N 1
ATOM 746 C CA . ASN A 1 97 ? 22.655 -6.213 -30.866 1.00 61.56 97 ASN A CA 1
ATOM 747 C C . ASN A 1 97 ? 21.664 -6.601 -29.765 1.00 61.56 97 ASN A C 1
ATOM 749 O O . ASN A 1 97 ? 21.294 -7.767 -29.615 1.00 61.56 97 ASN A O 1
ATOM 753 N N . ASN A 1 98 ? 21.323 -5.594 -28.967 1.00 62.22 98 ASN A N 1
ATOM 754 C CA . ASN A 1 98 ? 20.712 -5.688 -27.653 1.00 62.22 98 ASN A CA 1
ATOM 755 C C . ASN A 1 98 ? 19.263 -6.180 -27.759 1.00 62.22 98 ASN A C 1
ATOM 757 O O . ASN A 1 98 ? 18.317 -5.400 -27.699 1.00 62.22 98 ASN A O 1
ATOM 761 N N . THR A 1 99 ? 19.081 -7.479 -27.970 1.00 68.06 99 THR A N 1
ATOM 762 C CA . THR A 1 99 ? 17.791 -8.124 -27.764 1.00 68.06 99 THR A CA 1
ATOM 763 C C . THR A 1 99 ? 17.844 -8.756 -26.390 1.00 68.06 99 THR A C 1
ATOM 765 O O . THR A 1 99 ? 18.586 -9.696 -26.129 1.00 68.06 99 THR A O 1
ATOM 768 N N . ASP A 1 100 ? 17.109 -8.157 -25.464 1.00 78.75 100 ASP A N 1
ATOM 769 C CA . ASP A 1 100 ? 16.870 -8.764 -24.171 1.00 78.75 100 ASP A CA 1
ATOM 770 C C . ASP A 1 100 ? 16.119 -10.090 -24.379 1.00 78.75 100 ASP A C 1
ATOM 772 O O . ASP A 1 100 ? 14.922 -10.090 -24.685 1.00 78.75 100 ASP A O 1
ATOM 776 N N . TYR A 1 101 ? 16.853 -11.202 -24.258 1.00 82.69 101 TYR A N 1
ATOM 777 C CA . TYR A 1 101 ? 16.365 -12.571 -24.467 1.00 82.69 101 TYR A CA 1
ATOM 778 C C . TYR A 1 101 ? 15.508 -13.098 -23.312 1.00 82.69 101 TYR A C 1
ATOM 780 O O . TYR A 1 101 ? 15.024 -14.230 -23.375 1.00 82.69 101 TYR A O 1
ATOM 788 N N . ARG A 1 102 ? 15.339 -12.328 -22.232 1.00 90.00 102 ARG A N 1
ATOM 789 C CA . ARG A 1 102 ? 14.533 -12.763 -21.091 1.00 90.00 102 ARG A CA 1
ATOM 790 C C . ARG A 1 102 ? 13.060 -12.815 -21.485 1.00 90.00 102 ARG A C 1
ATOM 792 O O . ARG A 1 102 ? 12.557 -11.952 -22.204 1.00 90.00 102 ARG A O 1
ATOM 799 N N . GLY A 1 103 ? 12.355 -13.819 -20.971 1.00 91.69 103 GLY A N 1
ATOM 800 C CA . GLY A 1 103 ? 10.905 -13.918 -21.126 1.00 91.69 103 GLY A CA 1
ATOM 801 C C . GLY A 1 103 ? 10.166 -12.779 -20.418 1.00 91.69 103 GLY A C 1
ATOM 802 O O . GLY A 1 103 ? 10.721 -12.098 -19.553 1.00 91.69 103 GLY A O 1
ATOM 803 N N . ILE A 1 104 ? 8.893 -12.583 -20.770 1.00 92.44 104 ILE A N 1
ATOM 804 C CA . ILE A 1 104 ? 7.994 -11.668 -20.052 1.00 92.44 104 ILE A CA 1
ATOM 805 C C . ILE A 1 104 ? 7.804 -12.183 -18.621 1.00 92.44 104 ILE A C 1
ATOM 807 O O . ILE A 1 104 ? 7.696 -13.391 -18.398 1.00 92.44 104 ILE A O 1
ATOM 811 N N . CYS A 1 105 ? 7.778 -11.272 -17.648 1.00 92.50 105 CYS A N 1
ATOM 812 C CA . CYS A 1 105 ? 7.561 -11.643 -16.254 1.00 92.50 105 CYS A CA 1
ATOM 813 C C . CYS A 1 105 ? 6.227 -12.370 -16.045 1.00 92.50 105 CYS A C 1
ATOM 815 O O . CYS A 1 105 ? 5.187 -11.969 -16.563 1.00 92.50 105 CYS A O 1
ATOM 817 N N . SER A 1 106 ? 6.282 -13.439 -15.255 1.00 92.31 106 SER A N 1
ATOM 818 C CA . SER A 1 106 ? 5.147 -14.269 -14.857 1.00 92.31 106 SER A CA 1
ATOM 819 C C . SER A 1 106 ? 5.354 -14.769 -13.425 1.00 92.31 106 SER A C 1
ATOM 821 O O . SER A 1 106 ? 6.456 -14.686 -12.878 1.00 92.31 106 SER A O 1
ATOM 823 N N . SER A 1 107 ? 4.283 -15.238 -12.790 1.00 91.00 107 SER A N 1
ATOM 824 C CA . SER A 1 107 ? 4.331 -15.737 -11.415 1.00 91.00 107 SER A CA 1
ATOM 825 C C . SER A 1 107 ? 5.169 -17.016 -11.298 1.00 91.00 107 SER A C 1
ATOM 827 O O . SER A 1 107 ? 5.184 -17.839 -12.209 1.00 91.00 107 SER A O 1
ATOM 829 N N . GLY A 1 108 ? 5.836 -17.202 -10.154 1.00 93.31 108 GLY A N 1
ATOM 830 C CA . GLY A 1 108 ? 6.626 -18.408 -9.861 1.00 93.31 108 GLY A CA 1
ATOM 831 C C . GLY A 1 108 ? 8.066 -18.391 -10.384 1.00 93.31 108 GLY A C 1
ATOM 832 O O . GLY A 1 108 ? 8.761 -19.401 -10.296 1.00 93.31 108 GLY A O 1
ATOM 833 N N . LEU A 1 109 ? 8.532 -17.260 -10.919 1.00 93.62 109 LEU A N 1
ATOM 834 C CA . LEU A 1 109 ? 9.931 -17.083 -11.300 1.00 93.62 109 LEU A CA 1
ATOM 835 C C . LEU A 1 109 ? 10.845 -16.972 -10.063 1.00 93.62 109 LEU A C 1
ATOM 837 O O . LEU A 1 109 ? 10.417 -16.455 -9.029 1.00 93.62 109 LEU A O 1
ATOM 841 N N . PRO A 1 110 ? 12.110 -17.423 -10.157 1.00 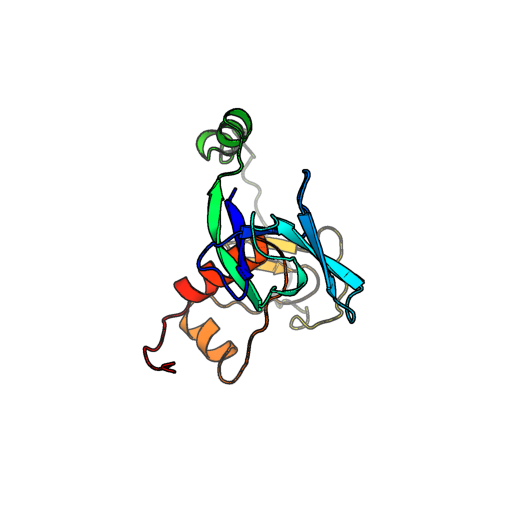93.81 110 PRO A N 1
ATOM 842 C CA . PRO A 1 110 ? 13.062 -17.317 -9.055 1.00 93.81 110 PRO A CA 1
ATOM 843 C C . PRO A 1 110 ? 13.379 -15.852 -8.725 1.00 93.81 110 PRO A C 1
ATOM 845 O O . PRO A 1 110 ? 13.338 -14.988 -9.598 1.00 93.81 110 PRO A O 1
ATOM 848 N N . ILE A 1 111 ? 13.760 -15.585 -7.474 1.00 91.62 111 ILE A N 1
ATOM 849 C CA . ILE A 1 111 ? 14.150 -14.255 -6.988 1.00 91.62 111 ILE A CA 1
ATOM 850 C C . ILE A 1 111 ? 15.632 -14.321 -6.581 1.00 91.62 111 ILE A C 1
ATOM 852 O O . ILE A 1 111 ? 15.934 -14.688 -5.448 1.00 91.62 111 ILE A O 1
ATOM 856 N N . PRO A 1 112 ? 16.579 -14.062 -7.502 1.00 93.31 112 PRO A N 1
ATOM 857 C CA . PRO A 1 112 ? 18.003 -14.068 -7.181 1.00 93.31 112 PRO A CA 1
ATOM 858 C C . PRO A 1 112 ? 18.372 -12.855 -6.320 1.00 93.31 112 PRO A C 1
ATOM 860 O O . PRO A 1 112 ? 17.637 -11.872 -6.292 1.00 93.31 112 PRO A O 1
ATOM 863 N N . GLU A 1 113 ? 19.547 -12.880 -5.692 1.00 93.62 113 GLU A N 1
ATOM 864 C CA . GLU A 1 113 ? 20.106 -11.725 -4.981 1.00 93.62 113 GLU A CA 1
ATOM 865 C C . GLU A 1 113 ? 21.314 -11.140 -5.744 1.00 93.62 113 GLU A C 1
ATOM 867 O O . GLU A 1 113 ? 22.287 -11.855 -6.003 1.00 93.62 113 GLU A O 1
ATOM 872 N N . PRO A 1 114 ? 21.278 -9.854 -6.158 1.00 92.69 114 PRO A N 1
ATOM 873 C CA . PRO A 1 114 ? 20.107 -8.970 -6.189 1.00 92.69 114 PRO A CA 1
ATOM 874 C C . PRO A 1 114 ? 19.079 -9.408 -7.247 1.00 92.69 114 PRO A C 1
ATOM 876 O O . PRO A 1 114 ? 19.454 -9.979 -8.278 1.00 92.69 114 PRO A O 1
ATOM 879 N N . SER A 1 115 ? 17.802 -9.084 -7.020 1.00 93.31 115 SER A N 1
ATOM 880 C CA . SER A 1 115 ? 16.672 -9.475 -7.883 1.00 93.31 115 SER A CA 1
ATOM 881 C C . SER A 1 115 ? 16.500 -8.566 -9.102 1.00 93.31 115 SER A C 1
ATOM 883 O O . SER A 1 115 ? 15.928 -8.968 -10.119 1.00 93.31 115 SER A O 1
ATOM 885 N N . GLY A 1 116 ? 17.047 -7.355 -9.029 1.00 94.00 116 GLY A N 1
ATOM 886 C CA . GLY A 1 116 ? 16.907 -6.309 -10.032 1.00 94.00 116 GLY A CA 1
ATOM 887 C C . GLY A 1 116 ? 17.615 -5.023 -9.626 1.00 94.00 116 GLY A C 1
ATOM 888 O O . GLY A 1 116 ? 18.408 -5.009 -8.683 1.00 94.00 116 GLY A O 1
ATOM 889 N N . PHE A 1 117 ? 17.341 -3.955 -10.365 1.00 92.50 117 PHE A N 1
ATOM 890 C CA . PHE A 1 117 ? 17.815 -2.597 -10.098 1.00 92.50 117 PHE A CA 1
ATOM 891 C C . PHE A 1 117 ? 16.838 -1.575 -10.688 1.00 92.50 117 PHE A C 1
ATOM 893 O O . PHE A 1 117 ? 16.094 -1.894 -11.610 1.00 92.50 117 PHE A O 1
ATOM 900 N N . TYR A 1 118 ? 16.848 -0.340 -10.190 1.00 90.38 118 TYR A N 1
ATOM 901 C CA . TYR A 1 118 ? 16.117 0.763 -10.819 1.00 90.38 118 TYR A CA 1
ATOM 902 C C . TYR A 1 118 ? 16.980 1.441 -11.885 1.00 90.38 118 TYR A C 1
ATOM 904 O O . TYR A 1 118 ? 18.165 1.694 -11.669 1.00 90.38 118 TYR A O 1
ATOM 912 N N . TYR A 1 119 ? 16.383 1.749 -13.033 1.00 86.69 119 TYR A N 1
ATOM 913 C CA . TYR A 1 119 ? 16.988 2.565 -14.082 1.00 86.69 119 TYR A CA 1
ATOM 914 C C . TYR A 1 119 ? 15.915 3.462 -14.694 1.00 86.69 119 TYR A C 1
ATOM 916 O O . TYR A 1 119 ? 14.901 2.947 -15.156 1.00 86.69 119 TYR A O 1
ATOM 924 N N . GLN A 1 120 ? 16.142 4.782 -14.690 1.00 85.31 120 GLN A N 1
ATOM 925 C CA . GLN A 1 120 ? 15.170 5.783 -15.166 1.00 85.31 120 GLN A CA 1
ATOM 926 C C . GLN A 1 120 ? 13.774 5.581 -14.549 1.00 85.31 120 GLN A C 1
ATOM 928 O O . GLN A 1 120 ? 12.788 5.440 -15.266 1.00 85.31 120 GLN A O 1
ATOM 933 N N . ASP A 1 121 ? 13.721 5.466 -13.218 1.00 84.06 121 ASP A N 1
ATOM 934 C CA . ASP A 1 121 ? 12.494 5.254 -12.428 1.00 84.06 121 ASP A CA 1
ATOM 935 C C . ASP A 1 121 ? 11.698 3.980 -12.764 1.00 84.06 121 ASP A C 1
ATOM 937 O O . ASP A 1 121 ? 10.593 3.765 -12.272 1.00 84.06 121 ASP A O 1
ATOM 941 N N . LEU A 1 122 ? 12.287 3.072 -13.546 1.00 88.06 122 LEU A N 1
ATOM 942 C CA . LEU A 1 122 ? 11.711 1.777 -13.877 1.00 88.06 122 LEU A CA 1
ATOM 943 C C . LEU A 1 122 ? 12.503 0.666 -13.200 1.00 88.06 122 LEU A C 1
ATOM 945 O O . LEU A 1 122 ? 13.719 0.540 -13.375 1.00 88.06 122 LEU A O 1
ATOM 949 N N . TRP A 1 123 ? 11.794 -0.187 -12.465 1.00 91.31 123 TRP A N 1
ATOM 950 C CA . TRP A 1 123 ? 12.365 -1.431 -11.969 1.00 91.31 123 TRP A CA 1
ATOM 951 C C . TRP A 1 123 ? 12.775 -2.322 -13.148 1.00 91.31 123 TRP A C 1
ATOM 953 O O . TRP A 1 123 ? 11.985 -2.574 -14.060 1.00 91.31 123 TRP A O 1
ATOM 963 N N . GLN A 1 124 ? 14.001 -2.836 -13.111 1.00 91.62 124 GLN A N 1
ATOM 964 C CA . GLN A 1 124 ? 14.571 -3.788 -14.058 1.00 91.62 124 GLN A CA 1
ATOM 965 C C . GLN A 1 124 ? 14.856 -5.096 -13.318 1.00 91.62 124 GLN A C 1
ATOM 967 O O . GLN A 1 124 ? 15.835 -5.212 -12.583 1.00 91.62 124 GLN A O 1
ATOM 972 N N . SER A 1 125 ? 13.999 -6.099 -13.511 1.00 93.00 125 SER A N 1
ATOM 973 C CA . SER A 1 125 ? 14.220 -7.456 -12.996 1.00 93.00 125 SER A CA 1
ATOM 974 C C . SER A 1 125 ? 15.453 -8.050 -13.665 1.00 93.00 125 SER A C 1
ATOM 976 O O . SER A 1 125 ? 15.711 -7.740 -14.821 1.00 93.00 125 SER A O 1
ATOM 978 N N . ARG A 1 126 ? 16.221 -8.910 -12.987 1.00 92.56 126 ARG A N 1
ATOM 979 C CA . ARG A 1 126 ? 17.321 -9.683 -13.604 1.00 92.56 126 ARG A CA 1
ATOM 980 C C . ARG A 1 126 ? 16.856 -10.989 -14.245 1.00 92.56 126 ARG A C 1
ATOM 982 O O . ARG A 1 126 ? 17.601 -11.565 -15.030 1.00 92.56 126 ARG A O 1
ATOM 989 N N . VAL A 1 127 ? 15.636 -11.426 -13.948 1.00 94.25 127 VAL A N 1
ATOM 990 C CA . VAL A 1 127 ? 15.107 -12.745 -14.334 1.00 94.25 127 VAL A CA 1
ATOM 991 C C . VAL A 1 127 ? 14.190 -12.663 -15.546 1.00 94.25 127 VAL A C 1
ATOM 993 O O . VAL A 1 127 ? 14.162 -13.572 -16.369 1.00 94.25 127 VAL A O 1
ATOM 996 N N . CYS A 1 128 ? 13.455 -11.565 -15.678 1.00 94.19 128 CYS A N 1
ATOM 997 C CA . CYS A 1 128 ? 12.436 -11.404 -16.704 1.00 94.19 128 CYS A CA 1
ATOM 998 C C . CYS A 1 128 ? 12.341 -9.954 -17.181 1.00 94.19 128 CYS A C 1
ATOM 1000 O O . CYS A 1 128 ? 12.905 -9.038 -16.581 1.00 94.19 128 CYS A O 1
ATOM 1002 N N . ARG A 1 129 ? 11.613 -9.753 -18.277 1.00 92.75 129 ARG A N 1
ATOM 1003 C CA . ARG A 1 129 ? 11.250 -8.439 -18.801 1.00 92.75 129 ARG A CA 1
ATOM 1004 C C . ARG A 1 129 ? 9.986 -7.937 -18.128 1.00 92.75 129 ARG A C 1
ATOM 1006 O O . ARG A 1 129 ? 8.897 -8.457 -18.383 1.00 92.75 129 ARG A O 1
ATOM 1013 N N . ASN A 1 130 ? 10.147 -6.912 -17.298 1.00 89.69 130 ASN A N 1
ATOM 1014 C CA . ASN A 1 130 ? 9.025 -6.201 -16.701 1.00 89.69 130 ASN A CA 1
ATOM 1015 C C . ASN A 1 130 ? 8.204 -5.514 -17.800 1.00 89.69 130 ASN A C 1
ATOM 1017 O O . ASN A 1 130 ? 8.759 -4.971 -18.759 1.00 89.69 130 ASN A O 1
ATOM 1021 N N . ARG A 1 131 ? 6.879 -5.511 -17.646 1.00 88.44 131 ARG A N 1
ATOM 1022 C CA . ARG A 1 131 ? 6.007 -4.629 -18.422 1.00 88.44 131 ARG A CA 1
ATOM 1023 C C . ARG A 1 131 ? 6.041 -3.246 -17.773 1.00 88.44 131 ARG A C 1
ATOM 1025 O O . ARG A 1 131 ? 5.837 -3.141 -16.569 1.00 88.44 131 ARG A O 1
ATOM 1032 N N . ALA A 1 132 ? 6.321 -2.214 -18.562 1.00 87.44 132 ALA A N 1
ATOM 1033 C CA . ALA A 1 132 ? 6.272 -0.834 -18.097 1.00 87.44 132 ALA A CA 1
ATOM 1034 C C . ALA A 1 132 ? 4.861 -0.260 -18.281 1.00 87.44 132 ALA A C 1
ATOM 1036 O O . ALA A 1 132 ? 4.200 -0.560 -19.277 1.00 87.44 132 ALA A O 1
ATOM 1037 N N . PHE A 1 133 ? 4.440 0.581 -17.338 1.00 89.38 133 PHE A N 1
ATOM 1038 C CA . PHE A 1 133 ? 3.196 1.349 -17.399 1.00 89.38 133 PHE A CA 1
ATOM 1039 C C . PHE A 1 133 ? 3.516 2.829 -17.151 1.00 89.38 133 PHE A C 1
ATOM 1041 O O . PHE A 1 133 ? 3.324 3.323 -16.042 1.00 89.38 133 PHE A O 1
ATOM 1048 N N . PRO A 1 134 ? 4.113 3.520 -18.137 1.00 86.69 134 PRO A N 1
ATOM 1049 C CA . PRO A 1 134 ? 4.621 4.875 -17.943 1.00 86.69 134 PRO A CA 1
ATOM 1050 C C . PRO A 1 134 ? 3.513 5.920 -17.778 1.00 86.69 134 PRO A C 1
ATOM 1052 O O . PRO A 1 134 ? 3.786 7.001 -17.260 1.00 86.69 134 PRO A O 1
ATOM 1055 N N . THR A 1 135 ? 2.282 5.635 -18.219 1.00 89.75 135 THR A N 1
ATOM 1056 C CA . THR A 1 135 ? 1.171 6.591 -18.163 1.00 89.75 135 THR A CA 1
ATOM 1057 C C . THR A 1 135 ? -0.077 6.011 -17.483 1.00 89.75 135 THR A C 1
ATOM 1059 O O . THR A 1 135 ? -0.289 4.795 -17.512 1.00 89.75 135 THR A O 1
ATOM 1062 N N . PRO A 1 136 ? -0.949 6.854 -16.892 1.00 90.81 136 PRO A N 1
ATOM 1063 C CA . PRO A 1 136 ? -2.200 6.386 -16.294 1.00 90.81 136 PRO A CA 1
ATOM 1064 C C . PRO A 1 136 ? -3.128 5.587 -17.234 1.00 90.81 136 PRO A C 1
ATOM 1066 O O . PRO A 1 136 ? -3.703 4.594 -16.775 1.00 90.81 136 PRO A O 1
ATOM 1069 N N . PRO A 1 137 ? -3.273 5.928 -18.535 1.00 91.62 137 PRO A N 1
ATOM 1070 C CA . PRO A 1 137 ? -4.010 5.091 -19.485 1.00 91.62 137 PRO A CA 1
ATOM 1071 C C . PRO A 1 137 ? -3.460 3.666 -19.610 1.00 91.62 137 PRO A C 1
ATOM 1073 O O . PRO A 1 137 ? -4.245 2.723 -19.589 1.00 91.62 137 PRO A O 1
ATOM 1076 N N . ASP A 1 138 ? -2.133 3.482 -19.634 1.00 91.25 138 ASP A N 1
ATOM 1077 C CA . ASP A 1 138 ? -1.523 2.145 -19.733 1.00 91.25 138 ASP A CA 1
ATOM 1078 C C . ASP A 1 138 ? -1.919 1.252 -18.547 1.00 91.25 138 ASP A C 1
ATOM 1080 O O . ASP A 1 138 ? -2.151 0.047 -18.703 1.00 91.25 138 ASP A O 1
ATOM 1084 N N . VAL A 1 139 ? -1.990 1.846 -17.350 1.00 91.19 139 VAL A N 1
ATOM 1085 C CA . VAL A 1 139 ? -2.439 1.161 -16.131 1.00 91.19 139 VAL A CA 1
ATOM 1086 C C . VAL A 1 139 ? -3.937 0.866 -16.211 1.00 91.19 139 VAL A C 1
ATOM 1088 O O . VAL A 1 139 ? -4.349 -0.263 -15.950 1.00 91.19 139 VAL A O 1
ATOM 1091 N N . THR A 1 140 ? -4.745 1.845 -16.621 1.00 90.12 140 THR A N 1
ATOM 1092 C CA . THR A 1 140 ? -6.208 1.712 -16.742 1.00 90.12 140 THR A CA 1
ATOM 1093 C C . THR A 1 140 ? -6.588 0.583 -17.700 1.00 90.12 140 THR A C 1
ATOM 1095 O O . THR A 1 140 ? -7.376 -0.293 -17.343 1.00 90.12 140 THR A O 1
ATOM 1098 N N . ASP A 1 141 ? -5.967 0.536 -18.878 1.00 91.50 141 ASP A N 1
ATOM 1099 C CA . ASP A 1 141 ? -6.198 -0.509 -19.879 1.00 91.50 141 ASP A CA 1
ATOM 1100 C C . ASP A 1 141 ? -5.795 -1.891 -19.357 1.00 91.50 141 ASP A C 1
ATOM 1102 O O . ASP A 1 141 ? -6.482 -2.886 -19.594 1.00 91.50 141 ASP A O 1
ATOM 1106 N N . CYS A 1 142 ? -4.696 -1.971 -18.602 1.00 90.50 142 CYS A N 1
ATOM 1107 C CA . CYS A 1 142 ? -4.249 -3.221 -17.997 1.00 90.50 142 CYS A CA 1
ATOM 1108 C C . CYS A 1 142 ? -5.215 -3.745 -16.928 1.00 90.50 142 CYS A C 1
ATOM 1110 O O . CYS A 1 142 ? -5.358 -4.962 -16.773 1.00 90.50 142 CYS A O 1
ATOM 1112 N N . LEU A 1 143 ? -5.844 -2.842 -16.178 1.00 91.25 143 LEU A N 1
ATOM 1113 C CA . LEU A 1 143 ? -6.764 -3.164 -15.089 1.00 91.25 143 LEU A CA 1
ATOM 1114 C C . LEU A 1 143 ? -8.221 -3.301 -15.555 1.00 91.25 143 LEU A C 1
ATOM 1116 O O . LEU A 1 143 ? -9.059 -3.769 -14.786 1.00 91.25 143 LEU A O 1
ATOM 1120 N N . SER A 1 144 ? -8.524 -2.955 -16.807 1.00 91.56 144 SER A N 1
ATOM 1121 C CA . SER A 1 144 ? -9.872 -3.027 -17.368 1.00 91.56 144 SER A CA 1
ATOM 1122 C C . SER A 1 144 ? -10.500 -4.416 -17.201 1.00 91.56 144 SER A C 1
ATOM 1124 O O . SER A 1 144 ? -9.904 -5.447 -17.533 1.00 91.56 144 SER A O 1
ATOM 1126 N N . GLY A 1 145 ? -11.713 -4.440 -16.640 1.00 91.81 145 GLY A N 1
ATOM 1127 C CA . GLY A 1 145 ? -12.463 -5.666 -16.361 1.00 91.81 145 GLY A CA 1
ATOM 1128 C C . GLY A 1 145 ? -11.881 -6.542 -15.245 1.00 91.81 145 GLY A C 1
ATOM 1129 O O . GLY A 1 145 ? -12.236 -7.718 -15.165 1.00 91.81 145 GLY A O 1
ATOM 1130 N N . LYS A 1 146 ? -10.977 -6.020 -14.402 1.00 91.81 146 LYS A N 1
ATOM 1131 C CA . LYS A 1 146 ? -10.393 -6.744 -13.261 1.00 91.81 146 LYS A CA 1
ATOM 1132 C C . LYS A 1 146 ? -10.874 -6.160 -11.939 1.00 91.81 146 LYS A C 1
ATOM 1134 O O . LYS A 1 146 ? -11.018 -4.952 -11.797 1.00 91.81 146 LYS A O 1
ATOM 1139 N N . VAL A 1 147 ? -11.055 -7.038 -10.956 1.00 90.88 147 VAL A N 1
ATOM 1140 C CA . VAL A 1 147 ? -11.230 -6.654 -9.552 1.00 90.88 147 VAL A CA 1
ATOM 1141 C C . VAL A 1 147 ? -9.891 -6.845 -8.852 1.00 90.88 147 VAL A C 1
ATOM 1143 O O . VAL A 1 147 ? -9.264 -7.897 -8.991 1.00 90.88 147 VAL A O 1
ATOM 1146 N N . ILE A 1 148 ? -9.438 -5.818 -8.138 1.00 88.75 148 ILE A N 1
ATOM 1147 C CA . ILE A 1 148 ? -8.168 -5.829 -7.413 1.00 88.75 148 ILE A CA 1
ATOM 1148 C C . ILE A 1 148 ? -8.480 -5.984 -5.931 1.00 88.75 148 ILE A C 1
ATOM 1150 O O . ILE A 1 148 ? -9.201 -5.170 -5.362 1.00 88.75 148 ILE A O 1
ATOM 1154 N N . TYR A 1 149 ? -7.906 -7.012 -5.316 1.00 88.69 149 TYR A N 1
ATOM 1155 C CA . TYR A 1 149 ? -7.913 -7.188 -3.870 1.00 88.69 149 TYR A CA 1
ATOM 1156 C C . TYR A 1 149 ? -6.499 -6.945 -3.352 1.00 88.69 149 TYR A C 1
ATOM 1158 O O . TYR A 1 149 ? -5.552 -7.578 -3.823 1.00 88.69 149 TYR A O 1
ATOM 1166 N N . MET A 1 150 ? -6.353 -6.022 -2.404 1.00 86.25 150 MET A N 1
ATOM 1167 C CA . MET A 1 150 ? -5.080 -5.718 -1.755 1.00 86.25 150 MET A CA 1
ATOM 1168 C C . MET A 1 150 ? -5.204 -6.035 -0.268 1.00 86.25 150 MET A C 1
ATOM 1170 O O . MET A 1 150 ? -6.064 -5.486 0.413 1.00 86.25 150 MET A O 1
ATOM 1174 N N . PHE A 1 151 ? -4.343 -6.927 0.214 1.00 82.25 151 PHE A N 1
ATOM 1175 C CA . PHE A 1 151 ? -4.257 -7.318 1.617 1.00 82.25 151 PHE A CA 1
ATOM 1176 C C . PHE A 1 151 ? -2.842 -7.042 2.102 1.00 82.25 151 PHE A C 1
ATOM 1178 O O . PHE A 1 151 ? -1.879 -7.446 1.450 1.00 82.25 151 PHE A O 1
ATOM 1185 N N . GLY A 1 152 ? -2.716 -6.363 3.233 1.00 81.75 152 GLY A N 1
ATOM 1186 C CA . GLY A 1 152 ? -1.426 -6.101 3.845 1.00 81.75 152 GLY A CA 1
ATOM 1187 C C . GLY A 1 152 ? -1.497 -4.964 4.850 1.00 81.75 152 GLY A C 1
ATOM 1188 O O . GLY A 1 152 ? -2.569 -4.605 5.330 1.00 81.75 152 GLY A O 1
ATOM 1189 N N . ASP A 1 153 ? -0.332 -4.419 5.173 1.00 75.75 153 ASP A N 1
ATOM 1190 C CA . ASP A 1 153 ? -0.158 -3.387 6.192 1.00 75.75 153 ASP A CA 1
ATOM 1191 C C . ASP A 1 153 ? -0.286 -1.954 5.631 1.00 75.75 153 ASP A C 1
ATOM 1193 O O . ASP A 1 153 ? -0.777 -1.720 4.521 1.00 75.75 153 ASP A O 1
ATOM 1197 N N . SER A 1 154 ? 0.177 -0.963 6.397 1.00 75.69 154 SER A N 1
ATOM 1198 C CA . SER A 1 154 ? 0.167 0.445 5.989 1.00 75.69 154 SER A CA 1
ATOM 1199 C C . SER A 1 154 ? 0.923 0.714 4.682 1.00 75.69 154 SER A C 1
ATOM 1201 O O . SER A 1 154 ? 0.617 1.689 3.998 1.00 75.69 154 SER A O 1
ATOM 1203 N N . THR A 1 155 ? 1.872 -0.133 4.280 1.00 82.19 155 THR A N 1
ATOM 1204 C CA . THR A 1 155 ? 2.540 -0.053 2.971 1.00 82.19 155 THR A CA 1
ATOM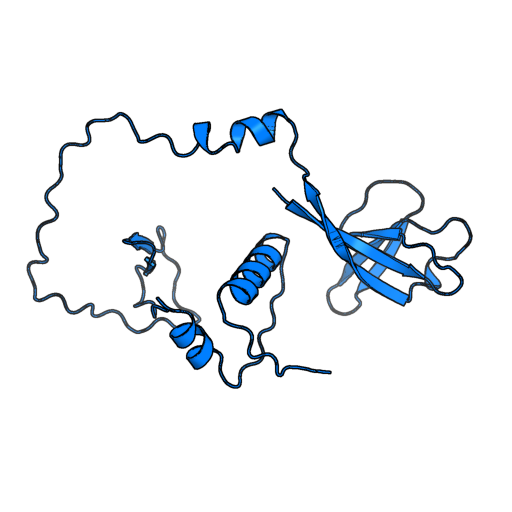 1205 C C . THR A 1 155 ? 1.560 -0.368 1.849 1.00 82.19 155 THR A C 1
ATOM 1207 O O . THR A 1 155 ? 1.545 0.309 0.824 1.00 82.19 155 THR A O 1
ATOM 1210 N N . THR A 1 156 ? 0.694 -1.360 2.054 1.00 86.75 156 THR A N 1
ATOM 1211 C CA . THR A 1 156 ? -0.347 -1.731 1.086 1.00 86.75 156 THR A CA 1
ATOM 1212 C C . THR A 1 156 ? -1.378 -0.615 0.940 1.00 86.75 156 THR A C 1
ATOM 1214 O O . THR A 1 156 ? -1.774 -0.300 -0.181 1.00 86.75 156 THR A O 1
ATOM 1217 N N . HIS A 1 157 ? -1.747 0.044 2.043 1.00 82.88 157 HIS A N 1
ATOM 1218 C CA . HIS A 1 157 ? -2.620 1.221 2.001 1.00 82.88 157 HIS A CA 1
ATOM 1219 C C . HIS A 1 157 ? -1.986 2.383 1.222 1.00 82.88 157 HIS A C 1
ATOM 1221 O O . HIS A 1 157 ? -2.628 2.956 0.349 1.00 82.88 157 HIS A O 1
ATOM 1227 N N . GLN A 1 158 ? -0.705 2.686 1.461 1.00 84.00 158 GLN A N 1
ATOM 1228 C CA . GLN A 1 158 ? 0.018 3.717 0.702 1.00 84.00 158 GLN A CA 1
ATOM 1229 C C . GLN A 1 158 ? 0.043 3.414 -0.806 1.00 84.00 158 GLN A C 1
ATOM 1231 O O . GLN A 1 158 ? -0.135 4.316 -1.624 1.00 84.00 158 GLN A O 1
ATOM 1236 N N . TRP A 1 159 ? 0.217 2.145 -1.192 1.00 88.56 159 TRP A N 1
ATOM 1237 C CA . TRP A 1 159 ? 0.114 1.728 -2.594 1.00 88.56 159 TRP A CA 1
ATOM 1238 C C . TRP A 1 159 ? -1.291 1.910 -3.167 1.00 88.56 159 TRP A C 1
ATOM 1240 O O . TRP A 1 159 ? -1.423 2.306 -4.325 1.00 88.56 159 TRP A O 1
ATOM 1250 N N . TRP A 1 160 ? -2.330 1.635 -2.379 1.00 88.31 160 TRP A N 1
ATOM 1251 C CA . TRP A 1 160 ? -3.716 1.856 -2.782 1.00 88.31 160 TRP A CA 1
ATOM 1252 C C . TRP A 1 160 ? -4.014 3.343 -3.010 1.00 88.31 160 TRP A C 1
ATOM 1254 O O . TRP A 1 160 ? -4.559 3.704 -4.054 1.00 88.31 160 TRP A O 1
ATOM 1264 N N . ASP A 1 161 ? -3.572 4.217 -2.106 1.00 86.81 161 ASP A N 1
ATOM 1265 C CA . ASP A 1 161 ? -3.721 5.671 -2.250 1.00 86.81 161 ASP A CA 1
ATOM 1266 C C . ASP A 1 161 ? -2.967 6.200 -3.478 1.00 86.81 161 ASP A C 1
ATOM 1268 O O . ASP A 1 161 ? -3.489 7.009 -4.255 1.00 86.81 161 ASP A O 1
ATOM 1272 N N . PHE A 1 162 ? -1.746 5.703 -3.704 1.00 88.69 162 PHE A N 1
ATOM 1273 C CA . PHE A 1 162 ? -0.994 6.000 -4.919 1.00 88.69 162 PHE A CA 1
ATOM 1274 C C . PHE A 1 162 ? -1.774 5.565 -6.164 1.00 88.69 162 PHE A C 1
ATOM 1276 O O . PHE A 1 162 ? -1.945 6.356 -7.086 1.00 88.69 162 PHE A O 1
ATOM 1283 N N . LEU A 1 163 ? -2.306 4.342 -6.188 1.00 89.62 163 LEU A N 1
ATOM 1284 C CA . LEU A 1 163 ? -3.046 3.820 -7.335 1.00 89.62 163 LEU A CA 1
ATOM 1285 C C . LEU A 1 163 ? -4.299 4.660 -7.641 1.00 89.62 163 LEU A C 1
ATOM 1287 O O . LEU A 1 163 ? -4.532 5.007 -8.799 1.00 89.62 163 LEU A O 1
ATOM 1291 N N . LEU A 1 164 ? -5.068 5.037 -6.612 1.00 87.12 164 LEU A N 1
ATOM 1292 C CA . LEU A 1 164 ? -6.270 5.873 -6.735 1.00 87.12 164 LEU A CA 1
ATOM 1293 C C . LEU A 1 164 ? -5.985 7.321 -7.155 1.00 87.12 164 LEU A C 1
ATOM 1295 O O . LEU A 1 164 ? -6.858 7.972 -7.732 1.00 87.12 164 LEU A O 1
ATOM 1299 N N . SER A 1 165 ? -4.808 7.849 -6.816 1.00 89.12 165 SER A N 1
ATOM 1300 C CA . SER A 1 165 ? -4.383 9.194 -7.226 1.00 89.12 165 SER A CA 1
ATOM 1301 C C . SER A 1 165 ? -3.747 9.209 -8.615 1.00 89.12 165 SER A C 1
ATOM 1303 O O . SER A 1 165 ? -3.903 10.185 -9.347 1.00 89.12 165 SER A O 1
ATOM 1305 N N . PHE A 1 166 ? -3.057 8.132 -8.992 1.00 88.69 166 PHE A N 1
ATOM 1306 C CA . PHE A 1 166 ? -2.380 7.999 -10.276 1.00 88.69 166 PHE A CA 1
ATOM 1307 C C . PHE A 1 166 ? -3.352 7.688 -11.417 1.00 88.69 166 PHE A C 1
ATOM 1309 O O . PHE A 1 166 ? -3.212 8.242 -12.507 1.00 88.69 166 PHE A O 1
ATOM 1316 N N . ILE A 1 167 ? -4.338 6.815 -11.188 1.00 86.19 167 ILE A N 1
ATOM 1317 C CA . ILE A 1 167 ? -5.335 6.444 -12.198 1.00 86.19 167 ILE A CA 1
ATOM 1318 C C . ILE A 1 167 ? -6.468 7.483 -12.199 1.00 86.19 167 ILE A C 1
ATOM 1320 O O . ILE A 1 167 ? -7.077 7.716 -11.153 1.00 86.19 167 ILE A O 1
ATOM 1324 N N . PRO A 1 168 ? -6.817 8.092 -13.349 1.00 72.62 168 PRO A N 1
ATOM 1325 C CA . PRO A 1 168 ? -7.949 9.004 -13.423 1.00 72.62 168 PRO A CA 1
ATOM 1326 C C . PRO A 1 168 ? -9.235 8.267 -13.042 1.00 72.62 168 PRO A C 1
ATOM 1328 O O . PRO A 1 168 ? -9.600 7.258 -13.648 1.00 72.62 168 PRO A O 1
ATOM 1331 N N . ARG A 1 169 ? -9.945 8.781 -12.034 1.00 66.81 169 ARG A N 1
ATOM 1332 C CA . ARG A 1 169 ? -11.283 8.291 -11.709 1.00 66.81 169 ARG A CA 1
ATOM 1333 C C . ARG A 1 169 ? -12.215 8.675 -12.850 1.00 66.81 169 ARG A C 1
ATOM 1335 O O . ARG A 1 169 ? -12.487 9.853 -13.057 1.00 66.81 169 ARG A O 1
ATOM 1342 N N . ASN A 1 170 ? -12.735 7.686 -13.566 1.00 56.53 170 ASN A N 1
ATOM 1343 C CA . ASN A 1 170 ? -13.984 7.891 -14.286 1.00 56.53 170 ASN A CA 1
ATOM 1344 C C . ASN A 1 170 ? -15.057 8.090 -13.207 1.00 56.53 170 ASN A C 1
ATOM 1346 O O . ASN A 1 170 ? -15.248 7.198 -12.383 1.00 56.53 170 ASN A O 1
ATOM 1350 N N . GLU A 1 171 ? -15.735 9.238 -13.186 1.00 44.28 171 GLU A N 1
ATOM 1351 C CA . GLU A 1 171 ? -16.764 9.626 -12.197 1.00 44.28 171 GLU A CA 1
ATOM 1352 C C . GLU A 1 171 ? -18.030 8.729 -12.198 1.00 44.28 171 GLU A C 1
ATOM 1354 O O . GLU A 1 171 ? -19.086 9.143 -11.742 1.00 44.28 171 GLU A O 1
ATOM 1359 N N . ASN A 1 172 ? -17.949 7.481 -12.675 1.00 35.69 172 ASN A N 1
ATOM 1360 C CA . ASN A 1 172 ? -19.079 6.566 -12.846 1.00 35.69 172 ASN A CA 1
ATOM 1361 C C . ASN A 1 172 ? -18.870 5.192 -12.176 1.00 35.69 172 ASN A C 1
ATOM 1363 O O . ASN A 1 172 ? -19.307 4.177 -12.713 1.00 35.69 172 ASN A O 1
ATOM 1367 N N . LEU A 1 173 ? -18.222 5.132 -11.010 1.00 40.84 173 LEU A N 1
ATOM 1368 C CA . LEU A 1 173 ? -18.540 4.082 -10.031 1.00 40.84 173 LEU A CA 1
ATOM 1369 C C . LEU A 1 173 ? -19.337 4.735 -8.900 1.00 40.84 173 LEU A C 1
ATOM 1371 O O . LEU A 1 173 ? -18.796 5.085 -7.855 1.00 40.84 173 LEU A O 1
ATOM 1375 N N . GLY A 1 174 ? -20.611 4.985 -9.197 1.00 31.86 174 GLY A N 1
ATOM 1376 C CA . GLY A 1 174 ? -21.632 5.298 -8.209 1.00 31.86 174 GLY A CA 1
ATOM 1377 C C . GLY A 1 174 ? -22.330 4.015 -7.761 1.00 31.86 174 GLY A C 1
ATOM 1378 O O . GLY A 1 174 ? -22.649 3.182 -8.610 1.00 31.86 174 GLY A O 1
ATOM 1379 N N . ASP A 1 175 ? -22.546 3.961 -6.446 1.00 31.98 175 ASP A N 1
ATOM 1380 C CA . ASP A 1 175 ? -23.372 3.052 -5.633 1.00 31.98 175 ASP A CA 1
ATOM 1381 C C . ASP A 1 175 ? -22.964 1.571 -5.505 1.00 31.98 175 ASP A C 1
ATOM 1383 O O . ASP A 1 175 ? -23.076 0.786 -6.474 1.00 31.98 175 ASP A O 1
#

Organism: Xenopus tropicalis (NCBI:txid8364)

Radius of gyration: 23.67 Å; chains: 1; bounding box: 61×36×61 Å

Secondary structure (DSSP, 8-state):
-EEEEEEEEETT----EEEES---SSSEEEEE-TTT-PEEEEEPPSSS-GGGEEEEEEEEEEE---HHHHHHH-HHHHS----S-------PPPSS-----PPBP-TT----SS-EEEETTEEEESSSBPPP--SHHHHHHHHTT------SSHHHHHHHHHHHHHS---S----